Protein AF-A0A0F2QC45-F1 (afdb_monomer_lite)

Foldseek 3Di:
DPDPPPQDPVNVVVVVVVVVVVVVVVVVVVVDPVPCQLVNVLLVVLCVLCVPDDPVVSVVLSVVLQVVLCVVVVHPGSSPDDPVCSVVSNVSSVVSSVVVVVVVVD

Sequence (106 aa):
MIGRDDMNEAERDALKAQLKAEILKELFDVSVSRSPRLWDKVRKMIEAELGGYSPKQKHNIINGISAIVRSRLDIRQVANITEANFPIAKDIAVKVLCILKEDKAG

Secondary structure (DSSP, 8-state):
--------HHHHHHHHHHHHHHHHHHHHHTS------HHHHHHHHHHHHTTTS-HHHHHHHHHHHHHHHHHHHT-S-GGG--TTTHHHHHHHHHHHHHHHHHHTT-

pLDDT: mean 81.84, std 16.29, range [39.0, 96.75]

Structure (mmCIF, N/CA/C/O backbone):
data_AF-A0A0F2QC45-F1
#
_entry.id   AF-A0A0F2QC45-F1
#
loop_
_atom_site.group_PDB
_atom_site.id
_atom_site.type_symbol
_atom_site.label_atom_id
_atom_site.label_alt_id
_atom_site.label_comp_id
_atom_site.label_asym_id
_atom_site.label_entity_id
_atom_site.label_seq_id
_atom_site.pdbx_PDB_ins_code
_atom_site.Cartn_x
_atom_site.Cartn_y
_atom_site.Cartn_z
_atom_site.occupancy
_atom_site.B_iso_or_equiv
_atom_site.auth_seq_id
_atom_site.auth_comp_id
_atom_site.auth_asym_id
_atom_site.auth_atom_id
_atom_site.pdbx_PDB_model_num
ATOM 1 N N . MET A 1 1 ? 44.343 -9.238 -49.529 1.00 39.41 1 MET A N 1
ATOM 2 C CA . MET A 1 1 ? 44.399 -9.619 -48.103 1.00 39.41 1 MET A CA 1
ATOM 3 C C . MET A 1 1 ? 43.749 -8.499 -47.322 1.00 39.41 1 MET A C 1
ATOM 5 O O . MET A 1 1 ? 44.295 -7.407 -47.320 1.00 39.41 1 MET A O 1
ATOM 9 N N . ILE A 1 2 ? 42.558 -8.719 -46.768 1.00 45.25 2 ILE A N 1
ATOM 10 C CA . ILE A 1 2 ? 41.923 -7.737 -45.882 1.00 45.25 2 ILE A CA 1
ATOM 11 C C . ILE A 1 2 ? 42.542 -7.984 -44.510 1.00 45.25 2 ILE A C 1
ATOM 13 O O . ILE A 1 2 ? 42.279 -9.022 -43.901 1.00 45.25 2 ILE A O 1
ATOM 17 N N . GLY A 1 3 ? 43.458 -7.101 -44.107 1.00 46.53 3 GLY A N 1
ATOM 18 C CA . GLY A 1 3 ? 44.049 -7.119 -42.776 1.00 46.53 3 GLY A CA 1
ATOM 19 C C . GLY A 1 3 ? 42.925 -6.989 -41.763 1.00 46.53 3 GLY A C 1
ATOM 20 O O . GLY A 1 3 ? 42.186 -6.010 -41.778 1.00 46.53 3 GLY A O 1
ATOM 21 N N . ARG A 1 4 ? 42.737 -8.025 -40.946 1.00 53.97 4 ARG A N 1
ATOM 22 C CA . ARG A 1 4 ? 41.979 -7.881 -39.712 1.00 53.97 4 ARG A CA 1
ATOM 23 C C . ARG A 1 4 ? 42.847 -6.996 -38.835 1.00 53.97 4 ARG A C 1
ATOM 25 O O . ARG A 1 4 ? 43.907 -7.438 -38.407 1.00 53.97 4 ARG A O 1
ATOM 32 N N . ASP A 1 5 ? 42.438 -5.746 -38.665 1.00 59.09 5 ASP A N 1
ATOM 33 C CA . ASP A 1 5 ? 42.950 -4.891 -37.604 1.00 59.09 5 ASP A CA 1
ATOM 34 C C . ASP A 1 5 ? 42.616 -5.587 -36.281 1.00 59.09 5 ASP A C 1
ATOM 36 O O . ASP A 1 5 ? 41.507 -5.487 -35.750 1.00 59.09 5 ASP A O 1
ATOM 40 N N . ASP A 1 6 ? 43.550 -6.413 -35.812 1.00 61.41 6 ASP A N 1
ATOM 41 C CA . ASP A 1 6 ? 43.483 -7.067 -34.518 1.00 61.41 6 ASP A CA 1
ATOM 42 C C . ASP A 1 6 ? 43.592 -5.966 -33.463 1.00 61.41 6 ASP A C 1
ATOM 44 O O . ASP A 1 6 ? 44.683 -5.531 -33.103 1.00 61.41 6 ASP A O 1
ATOM 48 N N . MET A 1 7 ? 42.433 -5.485 -33.011 1.00 62.16 7 MET A N 1
ATOM 49 C CA . MET A 1 7 ? 42.297 -4.528 -31.916 1.00 62.16 7 MET A CA 1
ATOM 50 C C . MET A 1 7 ? 43.254 -4.911 -30.782 1.00 62.16 7 MET A C 1
ATOM 52 O O . MET A 1 7 ? 43.139 -6.003 -30.191 1.00 62.16 7 MET A O 1
ATOM 56 N N . ASN A 1 8 ? 44.196 -4.005 -30.508 1.00 76.38 8 ASN A N 1
ATOM 57 C CA . ASN A 1 8 ? 45.259 -4.220 -29.538 1.00 76.38 8 ASN A CA 1
ATOM 58 C C . ASN A 1 8 ? 44.630 -4.494 -28.161 1.00 76.38 8 ASN A C 1
ATOM 60 O O . ASN A 1 8 ? 43.554 -3.990 -27.831 1.00 76.38 8 ASN A O 1
ATOM 64 N N . GLU A 1 9 ? 45.283 -5.315 -27.347 1.00 71.19 9 GLU A N 1
ATOM 65 C CA . GLU A 1 9 ? 44.800 -5.706 -26.021 1.00 71.19 9 GLU A CA 1
ATOM 66 C C . GLU A 1 9 ? 44.485 -4.480 -25.147 1.00 71.19 9 GLU A C 1
ATOM 68 O O . GLU A 1 9 ? 43.439 -4.430 -24.501 1.00 71.19 9 GLU A O 1
ATOM 73 N N . ALA A 1 10 ? 45.300 -3.426 -25.258 1.00 75.31 10 ALA A N 1
ATOM 74 C CA . ALA A 1 10 ? 45.076 -2.146 -24.589 1.00 75.31 10 ALA A CA 1
ATOM 75 C C . ALA A 1 10 ? 43.793 -1.422 -25.047 1.00 75.31 10 ALA A C 1
ATOM 77 O O . ALA A 1 10 ? 43.077 -0.853 -24.224 1.00 75.31 10 ALA A O 1
ATOM 78 N N . GLU A 1 11 ? 43.469 -1.458 -26.342 1.00 73.56 11 GLU A N 1
ATOM 79 C CA . GLU A 1 11 ? 42.251 -0.838 -26.889 1.00 73.56 11 GLU A CA 1
ATOM 80 C C . GLU A 1 11 ? 41.007 -1.621 -26.471 1.00 73.56 11 GLU A C 1
ATOM 82 O O . GLU A 1 11 ? 39.986 -1.044 -26.093 1.00 73.56 11 GLU A O 1
ATOM 87 N N . ARG A 1 12 ? 41.117 -2.951 -26.453 1.00 75.62 12 ARG A N 1
ATOM 88 C CA . ARG A 1 12 ? 40.057 -3.847 -25.990 1.00 75.62 12 ARG A CA 1
ATOM 89 C C . ARG A 1 12 ? 39.750 -3.641 -24.511 1.00 75.62 12 ARG A C 1
ATOM 91 O O . ARG A 1 12 ? 38.581 -3.646 -24.123 1.00 75.62 12 ARG A O 1
ATOM 98 N N . ASP A 1 13 ? 40.773 -3.470 -23.684 1.00 78.94 13 ASP A N 1
ATOM 99 C CA . ASP A 1 13 ? 40.593 -3.274 -22.248 1.00 78.94 13 ASP A CA 1
ATOM 100 C C . ASP A 1 13 ? 40.104 -1.862 -21.911 1.00 78.94 13 ASP A C 1
ATOM 102 O O . ASP A 1 13 ? 39.244 -1.716 -21.037 1.00 78.94 13 ASP A O 1
ATOM 106 N N . ALA A 1 14 ? 40.525 -0.845 -22.668 1.00 82.62 14 ALA A N 1
ATOM 107 C CA . ALA A 1 14 ? 39.944 0.495 -22.589 1.00 82.62 14 ALA A CA 1
ATOM 108 C C . ALA A 1 14 ? 38.448 0.485 -22.950 1.00 82.62 14 ALA A C 1
ATOM 110 O O . ALA A 1 14 ? 37.629 1.050 -22.219 1.00 82.62 14 ALA A O 1
ATOM 111 N N . LEU A 1 15 ? 38.072 -0.224 -24.019 1.00 81.12 15 L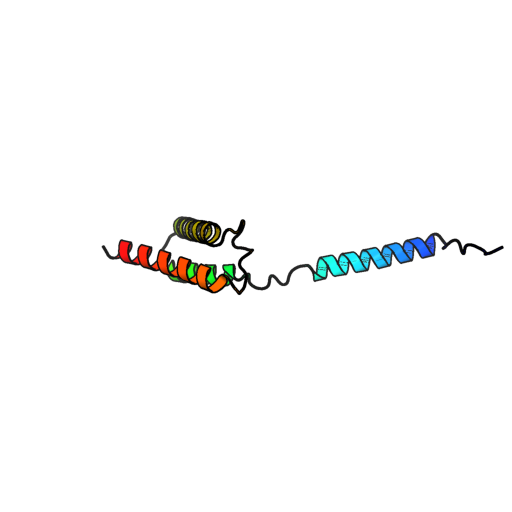EU A N 1
ATOM 112 C CA . LEU A 1 15 ? 36.680 -0.349 -24.450 1.00 81.12 15 LEU A CA 1
ATOM 113 C C . LEU A 1 15 ? 35.827 -1.101 -23.415 1.00 81.12 15 LEU A C 1
ATOM 115 O O . LEU A 1 15 ? 34.724 -0.669 -23.084 1.00 81.12 15 LEU A O 1
ATOM 119 N N . LYS A 1 16 ? 36.347 -2.190 -22.834 1.00 80.81 16 LYS A N 1
ATOM 120 C CA . LYS A 1 16 ? 35.673 -2.907 -21.737 1.00 80.81 16 LYS A CA 1
ATOM 121 C C . LYS A 1 16 ? 35.489 -2.027 -20.504 1.00 80.81 16 LYS A C 1
ATOM 123 O O . LYS A 1 16 ? 34.441 -2.103 -19.865 1.00 80.81 16 LYS A O 1
ATOM 128 N N . ALA A 1 17 ? 36.493 -1.228 -20.143 1.00 84.06 17 ALA A N 1
ATOM 129 C CA . ALA A 1 17 ? 36.408 -0.324 -19.001 1.00 84.06 17 ALA A CA 1
ATOM 130 C C . ALA A 1 17 ? 35.343 0.760 -19.226 1.00 84.06 17 ALA A C 1
ATOM 132 O O . ALA A 1 17 ? 34.554 1.023 -18.318 1.00 84.06 17 ALA A O 1
ATOM 133 N N . GLN A 1 18 ? 35.270 1.317 -20.439 1.00 84.62 18 GLN A N 1
ATOM 134 C CA . GLN A 1 18 ? 34.231 2.274 -20.830 1.00 84.62 18 GLN A CA 1
ATOM 135 C C . GLN A 1 18 ? 32.833 1.647 -20.789 1.00 84.62 18 GLN A C 1
ATOM 137 O O . GLN A 1 18 ? 31.970 2.168 -20.086 1.00 84.62 18 GLN A O 1
ATOM 142 N N . LEU A 1 19 ? 32.629 0.485 -21.420 1.00 80.94 19 LEU A N 1
ATOM 143 C CA . LEU A 1 19 ? 31.339 -0.217 -21.377 1.00 80.94 19 LEU A CA 1
ATOM 144 C C . LEU A 1 19 ? 30.927 -0.579 -19.949 1.00 80.94 19 LEU A C 1
ATOM 146 O O . LEU A 1 19 ? 29.769 -0.429 -19.574 1.00 80.94 19 LEU A O 1
ATOM 150 N N . LYS A 1 20 ? 31.868 -1.050 -19.124 1.00 82.62 20 LYS A N 1
ATOM 151 C CA . LYS A 1 20 ? 31.583 -1.380 -17.726 1.00 82.62 20 LYS A CA 1
ATOM 152 C C . LYS A 1 20 ? 31.179 -0.136 -16.937 1.00 82.62 20 LYS A C 1
ATOM 154 O O . LYS A 1 20 ? 30.257 -0.220 -16.132 1.00 82.62 20 LYS A O 1
ATOM 159 N N . ALA A 1 21 ? 31.842 0.997 -17.157 1.00 82.12 21 ALA A N 1
ATOM 160 C CA . ALA A 1 21 ? 31.489 2.258 -16.514 1.00 82.12 21 ALA A CA 1
ATOM 161 C C . ALA A 1 21 ? 30.112 2.765 -16.966 1.00 82.12 21 ALA A C 1
ATOM 163 O O . ALA A 1 21 ? 29.348 3.241 -16.132 1.00 82.12 21 ALA A O 1
ATOM 164 N N . GLU A 1 22 ? 29.772 2.617 -18.244 1.00 77.94 22 GLU A N 1
ATOM 165 C CA . GLU A 1 22 ? 28.488 3.041 -18.808 1.00 77.94 22 GLU A CA 1
ATOM 166 C C . GLU A 1 22 ? 27.330 2.150 -18.339 1.00 77.94 22 GLU A C 1
ATOM 168 O O . GLU A 1 22 ? 26.324 2.664 -17.862 1.00 77.94 22 GLU A O 1
ATOM 173 N N . ILE A 1 23 ? 27.517 0.826 -18.316 1.00 77.00 23 ILE A N 1
ATOM 174 C CA . ILE A 1 23 ? 26.548 -0.124 -17.745 1.00 77.00 23 ILE A CA 1
ATOM 175 C C . ILE A 1 23 ? 26.358 0.129 -16.249 1.00 77.00 23 ILE A C 1
ATOM 177 O O . ILE A 1 23 ? 25.235 0.109 -15.755 1.00 77.00 23 ILE A O 1
ATOM 181 N N . LEU A 1 24 ? 27.441 0.367 -15.500 1.00 77.44 24 LEU A N 1
ATOM 182 C CA . LEU A 1 24 ? 27.326 0.711 -14.084 1.00 77.44 24 LEU A CA 1
ATOM 183 C C . LEU A 1 24 ? 26.609 2.048 -13.911 1.00 77.44 24 LEU A C 1
ATOM 185 O O . LEU A 1 24 ? 25.752 2.146 -13.041 1.00 77.44 24 LEU A O 1
ATOM 189 N N . LYS A 1 25 ? 26.902 3.050 -14.743 1.00 74.62 25 LYS A N 1
ATOM 190 C CA . LYS A 1 25 ? 26.202 4.332 -14.720 1.00 74.62 25 LYS A CA 1
ATOM 191 C C . LYS A 1 25 ? 24.718 4.153 -15.009 1.00 74.62 25 LYS A C 1
ATOM 193 O O . LYS A 1 25 ? 23.932 4.700 -14.260 1.00 74.62 25 LYS A O 1
ATOM 198 N N . GLU A 1 26 ? 24.322 3.346 -15.990 1.00 61.50 26 GLU A N 1
ATOM 199 C CA . GLU A 1 26 ? 22.908 3.035 -16.226 1.00 61.50 26 GLU A CA 1
ATOM 200 C C . GLU A 1 26 ? 22.291 2.263 -15.057 1.00 61.50 26 GLU A C 1
ATOM 202 O O . GLU A 1 26 ? 21.209 2.611 -14.611 1.00 61.50 26 GLU A O 1
ATOM 207 N N . LEU A 1 27 ? 22.975 1.274 -14.478 1.00 59.44 27 LEU A N 1
ATOM 208 C CA . LEU A 1 27 ? 22.477 0.540 -13.306 1.00 59.44 27 LEU A CA 1
ATOM 209 C C . LEU A 1 27 ? 22.345 1.431 -12.056 1.00 59.44 27 LEU A C 1
ATOM 211 O O . LEU A 1 27 ? 21.443 1.214 -11.244 1.00 59.44 27 LEU A O 1
ATOM 215 N N . PHE A 1 28 ? 23.218 2.431 -11.903 1.00 58.75 28 PHE A N 1
ATOM 216 C CA . PHE A 1 28 ? 23.188 3.407 -10.812 1.00 58.75 28 PHE A CA 1
ATOM 217 C C . PHE A 1 28 ? 22.290 4.621 -11.105 1.00 58.75 28 PHE A C 1
ATOM 219 O O . PHE A 1 28 ? 21.697 5.144 -10.173 1.00 58.75 28 PHE A O 1
ATOM 226 N N . ASP A 1 29 ? 22.069 5.033 -12.348 1.00 53.78 29 ASP A N 1
ATOM 227 C CA . ASP A 1 29 ? 21.015 6.000 -12.703 1.00 53.78 29 ASP A CA 1
ATOM 228 C C . ASP A 1 29 ? 19.632 5.335 -12.608 1.00 53.78 29 ASP A C 1
ATOM 230 O O . ASP A 1 29 ? 18.648 5.956 -12.202 1.00 53.78 29 ASP A O 1
ATOM 234 N N . VAL A 1 30 ? 19.571 4.020 -12.843 1.00 49.03 30 VAL A N 1
ATOM 235 C CA . VAL A 1 30 ? 18.441 3.149 -12.491 1.00 49.03 30 VAL A CA 1
ATOM 236 C C . VAL A 1 30 ? 18.387 2.893 -10.977 1.00 49.03 30 VAL A C 1
ATOM 238 O O . VAL A 1 30 ? 17.404 2.320 -10.502 1.00 49.03 30 VAL A O 1
ATOM 241 N N . SER A 1 31 ? 19.331 3.417 -10.171 1.00 45.00 31 SER A N 1
ATOM 242 C CA . SER A 1 31 ? 19.174 3.564 -8.714 1.00 45.00 31 SER A CA 1
ATOM 243 C C . SER A 1 31 ? 18.186 4.688 -8.360 1.00 45.00 31 SER A C 1
ATOM 245 O O . SER A 1 31 ? 18.447 5.630 -7.627 1.00 45.00 31 SER A O 1
ATOM 247 N N . VAL A 1 32 ? 16.971 4.520 -8.875 1.00 45.75 32 VAL A N 1
ATOM 248 C CA . VAL A 1 32 ? 15.735 4.674 -8.130 1.00 45.75 32 VAL A CA 1
ATOM 249 C C . VAL A 1 32 ? 15.675 5.975 -7.318 1.00 45.75 32 VAL A C 1
ATOM 251 O O . VAL A 1 32 ? 15.646 5.967 -6.085 1.00 45.75 32 VAL A O 1
ATOM 254 N N . SER A 1 33 ? 15.422 7.090 -8.010 1.00 39.00 33 SER A N 1
ATOM 255 C CA . SER A 1 33 ? 14.291 7.907 -7.563 1.00 39.00 33 SER A CA 1
ATOM 256 C C . SER A 1 33 ? 13.146 6.919 -7.352 1.00 39.00 33 SER A C 1
ATOM 258 O O . SER A 1 33 ? 12.568 6.412 -8.314 1.00 39.00 33 SER A O 1
ATOM 260 N N . ARG A 1 34 ? 12.904 6.497 -6.102 1.00 47.56 34 ARG A N 1
ATOM 261 C CA . ARG A 1 34 ? 11.714 5.713 -5.768 1.00 47.56 34 ARG A CA 1
ATOM 262 C C . ARG A 1 34 ? 10.602 6.716 -5.970 1.00 47.56 34 ARG A C 1
ATOM 264 O O . ARG A 1 34 ? 10.213 7.374 -5.008 1.00 47.56 34 ARG A O 1
ATOM 271 N N . SER A 1 35 ? 10.151 6.886 -7.219 1.00 44.97 35 SER A N 1
ATOM 272 C CA . SER A 1 35 ? 8.903 7.564 -7.522 1.00 44.97 35 SER A CA 1
ATOM 273 C C . SER A 1 35 ? 7.933 7.045 -6.474 1.00 44.97 35 SER A C 1
ATOM 275 O O . SER A 1 35 ? 7.831 5.815 -6.360 1.00 44.97 35 SER A O 1
ATOM 277 N N . PRO A 1 36 ? 7.355 7.922 -5.628 1.00 56.75 36 PRO A N 1
ATOM 278 C CA . PRO A 1 36 ? 6.554 7.485 -4.499 1.00 56.75 36 PRO A CA 1
ATOM 279 C C . PRO A 1 36 ? 5.561 6.479 -5.046 1.00 56.75 36 PRO A C 1
ATOM 281 O O . PRO A 1 36 ? 4.760 6.836 -5.920 1.00 56.75 36 PRO A O 1
ATOM 284 N N . ARG A 1 37 ? 5.686 5.209 -4.640 1.00 79.00 37 ARG A N 1
ATOM 285 C CA . ARG A 1 37 ? 4.857 4.169 -5.241 1.00 79.00 37 ARG A CA 1
ATOM 286 C C . ARG A 1 37 ? 3.424 4.588 -4.962 1.00 79.00 37 ARG A C 1
ATOM 288 O O . ARG A 1 37 ? 3.139 5.152 -3.906 1.00 79.00 37 ARG A O 1
ATOM 295 N N . LEU A 1 38 ? 2.505 4.353 -5.888 1.00 88.00 38 LEU A N 1
ATOM 296 C CA . LEU A 1 38 ? 1.105 4.736 -5.684 1.00 88.00 38 LEU A CA 1
ATOM 297 C C . LEU A 1 38 ? 0.555 4.171 -4.365 1.00 88.00 38 LEU A C 1
ATOM 299 O O . LEU A 1 38 ? -0.176 4.847 -3.643 1.00 88.00 38 LEU A O 1
ATOM 303 N N . TRP A 1 39 ? 1.040 2.993 -3.971 1.00 91.62 39 TRP A N 1
ATOM 304 C CA . TRP A 1 39 ? 0.804 2.425 -2.651 1.00 91.62 39 TRP A CA 1
ATOM 305 C C . TRP A 1 39 ? 1.295 3.282 -1.475 1.00 91.62 39 TRP A C 1
ATOM 307 O O . TRP A 1 39 ? 0.599 3.366 -0.470 1.00 91.62 39 TRP A O 1
ATOM 317 N N . ASP A 1 40 ? 2.442 3.953 -1.572 1.00 91.12 40 ASP A N 1
ATOM 318 C CA . ASP A 1 40 ? 2.964 4.811 -0.502 1.00 91.12 40 ASP A CA 1
ATOM 319 C C . ASP A 1 40 ? 2.017 5.986 -0.216 1.00 91.12 40 ASP A C 1
ATOM 321 O O . ASP A 1 40 ? 1.868 6.393 0.938 1.00 91.12 40 ASP A O 1
ATOM 325 N N . LYS A 1 41 ? 1.316 6.497 -1.241 1.00 91.75 41 LYS A N 1
ATOM 326 C CA . LYS A 1 41 ? 0.265 7.517 -1.067 1.00 91.75 41 LYS A CA 1
ATOM 327 C C . LYS A 1 41 ? -0.915 6.957 -0.262 1.00 91.75 41 LYS A C 1
ATOM 329 O O . LYS A 1 41 ? -1.366 7.601 0.684 1.00 91.75 41 LYS A O 1
ATOM 334 N N . VAL A 1 42 ? -1.380 5.749 -0.599 1.00 92.25 42 VAL A N 1
ATOM 335 C CA . VAL A 1 42 ? -2.453 5.057 0.143 1.00 92.25 42 VAL A CA 1
ATOM 336 C C . VAL A 1 42 ? -2.013 4.753 1.576 1.00 92.25 42 VAL A C 1
ATOM 338 O O . VAL A 1 42 ? -2.754 5.002 2.522 1.00 92.25 42 VAL A O 1
ATOM 341 N N . ARG A 1 43 ? -0.783 4.271 1.755 1.00 93.31 43 ARG A N 1
ATOM 342 C CA . ARG A 1 43 ? -0.225 3.916 3.057 1.00 93.31 43 ARG A CA 1
ATOM 343 C C . ARG A 1 43 ? -0.145 5.116 3.995 1.00 93.31 43 ARG A C 1
ATOM 345 O O . ARG A 1 43 ? -0.583 4.995 5.133 1.00 93.31 43 ARG A O 1
ATOM 352 N N . LYS A 1 44 ? 0.350 6.266 3.526 1.00 92.75 44 LYS A N 1
ATOM 353 C CA . LYS A 1 44 ? 0.402 7.498 4.335 1.00 92.75 44 LYS A CA 1
ATOM 354 C C . LYS A 1 44 ? -0.986 7.943 4.798 1.00 92.75 44 LYS A C 1
ATOM 356 O O . LYS A 1 44 ? -1.142 8.343 5.946 1.00 92.75 44 LYS A O 1
ATOM 361 N N . MET A 1 45 ? -1.989 7.837 3.925 1.00 93.06 45 MET A N 1
ATOM 362 C CA . MET A 1 45 ? -3.384 8.116 4.277 1.00 93.06 45 MET A CA 1
ATOM 363 C C . MET A 1 45 ? -3.878 7.163 5.376 1.00 93.06 45 MET A C 1
ATOM 365 O O . MET A 1 45 ? -4.422 7.623 6.372 1.00 93.06 45 MET A O 1
ATOM 369 N N . ILE A 1 46 ? -3.636 5.855 5.240 1.00 93.69 46 ILE A N 1
ATOM 370 C CA . ILE A 1 46 ? -3.998 4.871 6.273 1.00 93.69 46 ILE A CA 1
ATOM 371 C C . ILE A 1 46 ? -3.292 5.186 7.599 1.00 93.69 46 ILE A C 1
ATOM 373 O O . ILE A 1 46 ? -3.924 5.193 8.649 1.00 93.69 46 ILE A O 1
ATOM 377 N N . GLU A 1 47 ? -1.988 5.461 7.573 1.00 93.62 47 GLU A N 1
ATOM 378 C CA . GLU A 1 47 ? -1.202 5.739 8.781 1.00 93.62 47 GLU A CA 1
ATOM 379 C C . GLU A 1 47 ? -1.697 6.980 9.537 1.00 93.62 47 GLU A C 1
ATOM 381 O O . GLU A 1 47 ? -1.734 6.950 10.770 1.00 93.62 47 GLU A O 1
ATOM 386 N N . ALA A 1 48 ? -2.128 8.025 8.820 1.00 92.06 48 ALA A N 1
ATOM 387 C CA . ALA A 1 48 ? -2.725 9.221 9.415 1.00 92.06 48 ALA A CA 1
ATOM 388 C C . ALA A 1 48 ? -4.038 8.904 10.153 1.00 92.06 48 ALA A C 1
ATOM 390 O O . ALA A 1 48 ? -4.243 9.347 11.283 1.00 92.06 48 ALA A O 1
ATOM 391 N N . GLU A 1 49 ? -4.888 8.068 9.557 1.00 92.12 49 GLU A N 1
ATOM 392 C CA . GLU A 1 49 ? -6.177 7.662 10.134 1.00 92.12 49 GLU A CA 1
ATOM 393 C C . GLU A 1 49 ? -6.033 6.731 11.345 1.00 92.12 49 GLU A C 1
ATOM 395 O O . GLU A 1 49 ? -6.916 6.646 12.200 1.00 92.12 49 GLU A O 1
ATOM 400 N N . LEU A 1 50 ? -4.895 6.048 11.462 1.00 91.50 50 LEU A N 1
ATOM 401 C CA . LEU A 1 50 ? -4.618 5.131 12.562 1.00 91.50 50 LEU A CA 1
ATOM 402 C C . LEU A 1 50 ? -3.884 5.791 13.739 1.00 91.50 50 LEU A C 1
ATOM 404 O O . LEU A 1 50 ? -3.363 5.066 14.584 1.00 91.50 50 LEU A O 1
ATOM 408 N N . GLY A 1 51 ? -3.828 7.125 13.838 1.00 86.75 51 GLY A N 1
ATOM 409 C CA . GLY A 1 51 ? -3.045 7.875 14.838 1.00 86.75 51 GLY A CA 1
ATOM 410 C C . GLY A 1 51 ? -3.021 7.276 16.256 1.00 86.75 51 GLY A C 1
ATOM 411 O O . GLY A 1 51 ? -1.938 7.094 16.811 1.00 86.75 51 GLY A O 1
ATOM 412 N N . GLY A 1 52 ? -4.178 6.854 16.783 1.00 86.38 52 GLY A N 1
ATOM 413 C CA . GLY A 1 52 ? -4.340 6.285 18.133 1.00 86.38 52 GLY A CA 1
ATOM 414 C C . GLY A 1 52 ? -4.125 4.770 18.291 1.00 86.38 52 GLY A C 1
ATOM 415 O O . GLY A 1 52 ? -4.387 4.238 19.365 1.00 86.38 52 GLY A O 1
ATOM 416 N N . TYR A 1 53 ? -3.693 4.056 17.252 1.00 90.44 53 TYR A N 1
ATOM 417 C CA . TYR A 1 53 ? -3.393 2.620 17.321 1.00 90.44 53 TYR A CA 1
ATOM 418 C C . TYR A 1 53 ? -1.919 2.363 17.658 1.00 90.44 53 TYR A C 1
ATOM 420 O O . TYR A 1 53 ? -1.026 3.125 17.267 1.00 90.44 53 TYR A O 1
ATOM 428 N N . SER A 1 54 ? -1.641 1.239 18.326 1.00 93.19 54 SER A N 1
ATOM 429 C CA . SER A 1 54 ? -0.263 0.793 18.569 1.00 93.19 54 SER A CA 1
ATOM 430 C C . SER A 1 54 ? 0.460 0.447 17.255 1.00 93.19 54 SER A C 1
ATOM 432 O O . SER A 1 54 ? -0.192 0.073 16.274 1.00 93.19 54 SER A O 1
ATOM 434 N N . PRO A 1 55 ? 1.806 0.489 17.208 1.00 92.75 55 PRO A N 1
ATOM 435 C CA . PRO A 1 55 ? 2.565 0.111 16.012 1.00 92.75 55 PRO A CA 1
ATOM 436 C C . PRO A 1 55 ? 2.228 -1.291 15.483 1.00 92.75 55 PRO A C 1
ATOM 438 O O . PRO A 1 55 ? 2.109 -1.486 14.275 1.00 92.75 55 PRO A O 1
ATOM 441 N N . LYS A 1 56 ? 1.997 -2.258 16.383 1.00 93.00 56 LYS A N 1
ATOM 442 C CA . LYS A 1 56 ? 1.601 -3.628 16.022 1.00 93.00 56 LYS A CA 1
ATOM 443 C C . LYS A 1 56 ? 0.220 -3.667 15.362 1.00 93.00 56 LYS A C 1
ATOM 445 O O . LYS A 1 56 ? 0.053 -4.312 14.332 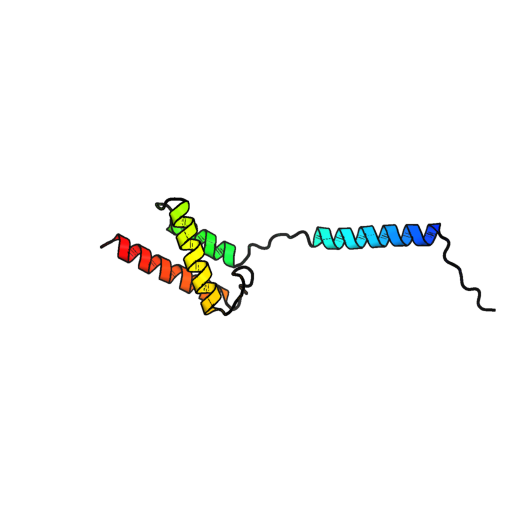1.00 93.00 56 LYS A O 1
ATOM 450 N N . GLN A 1 57 ? -0.759 -2.953 15.920 1.00 92.00 57 GLN A N 1
ATOM 451 C CA . GLN A 1 57 ? -2.102 -2.860 15.334 1.00 92.00 57 GLN A CA 1
ATOM 452 C C . GLN A 1 57 ? -2.067 -2.158 13.975 1.00 92.00 57 GLN A C 1
ATOM 454 O O . GLN A 1 57 ? -2.637 -2.674 13.018 1.00 92.00 57 GLN A O 1
ATOM 459 N N . LYS A 1 58 ? -1.333 -1.042 13.864 1.00 93.56 58 LYS A N 1
ATOM 460 C CA . LYS A 1 58 ? -1.113 -0.334 12.594 1.00 93.56 58 LYS A CA 1
ATOM 461 C C . LYS A 1 58 ? -0.565 -1.273 11.525 1.00 93.56 58 LYS A C 1
ATOM 463 O O . LYS A 1 58 ? -1.123 -1.352 10.435 1.00 93.56 58 LYS A O 1
ATOM 468 N N . HIS A 1 59 ? 0.484 -2.024 11.856 1.00 93.69 59 HIS A N 1
ATOM 469 C CA . HIS A 1 59 ? 1.087 -2.990 10.943 1.00 93.69 59 HIS A CA 1
ATOM 470 C C . HIS A 1 59 ? 0.087 -4.061 10.483 1.00 93.69 59 HIS A C 1
ATOM 472 O O . HIS A 1 59 ? -0.033 -4.314 9.285 1.00 93.69 59 HIS A O 1
ATOM 478 N N . ASN A 1 60 ? -0.675 -4.643 11.414 1.00 94.19 60 ASN A N 1
ATOM 479 C CA . ASN A 1 60 ? -1.676 -5.662 11.097 1.00 94.19 60 ASN A CA 1
ATOM 480 C C . ASN A 1 60 ? -2.785 -5.121 10.185 1.00 94.19 60 ASN A C 1
ATOM 482 O O . ASN A 1 60 ? -3.129 -5.767 9.197 1.00 94.19 60 ASN A O 1
ATOM 486 N N . ILE A 1 61 ? -3.303 -3.924 10.477 1.00 94.56 61 ILE A N 1
ATOM 487 C CA . ILE A 1 61 ? -4.351 -3.278 9.675 1.00 94.56 61 ILE A CA 1
ATOM 488 C C . ILE A 1 61 ? -3.831 -2.976 8.266 1.00 94.56 61 ILE A C 1
ATOM 490 O O . ILE A 1 61 ? -4.467 -3.349 7.282 1.00 94.56 61 ILE A O 1
ATOM 494 N N . ILE A 1 62 ? -2.647 -2.365 8.149 1.00 95.00 62 ILE A N 1
ATOM 495 C CA . ILE A 1 62 ? -2.035 -2.048 6.850 1.00 95.00 62 ILE A CA 1
ATOM 496 C C . ILE A 1 62 ? -1.801 -3.323 6.031 1.00 95.00 62 ILE A C 1
ATOM 498 O O . ILE A 1 62 ? -2.089 -3.341 4.832 1.00 95.00 62 ILE A O 1
ATOM 502 N N . ASN A 1 63 ? -1.321 -4.404 6.652 1.00 95.19 63 ASN A N 1
ATOM 503 C CA . ASN A 1 63 ? -1.139 -5.687 5.972 1.00 95.19 63 ASN A CA 1
ATOM 504 C C . ASN A 1 63 ? -2.471 -6.304 5.529 1.00 95.19 63 ASN A C 1
ATOM 506 O O . ASN A 1 63 ? -2.547 -6.839 4.421 1.00 95.19 63 ASN A O 1
ATOM 510 N N . GLY A 1 64 ? -3.514 -6.200 6.357 1.00 95.62 64 GLY A N 1
ATOM 511 C CA . GLY A 1 64 ? -4.870 -6.634 6.020 1.00 95.62 64 GLY A CA 1
ATOM 512 C C . GLY A 1 64 ? -5.412 -5.896 4.797 1.00 95.62 64 GLY A C 1
ATOM 513 O O . GLY A 1 64 ? -5.778 -6.528 3.806 1.00 95.62 64 GLY A O 1
ATOM 514 N N . ILE A 1 65 ? -5.348 -4.561 4.801 1.00 96.00 65 ILE A N 1
ATOM 515 C CA . ILE A 1 65 ? -5.742 -3.737 3.648 1.00 96.00 65 ILE A CA 1
ATOM 516 C C . ILE A 1 65 ? -4.901 -4.108 2.417 1.00 96.00 65 ILE A C 1
ATOM 518 O O . ILE A 1 65 ? -5.444 -4.309 1.332 1.00 96.00 65 ILE A O 1
ATOM 522 N N . SER A 1 66 ? -3.585 -4.287 2.579 1.00 94.75 66 SER A N 1
ATOM 523 C CA . SER A 1 66 ? -2.690 -4.709 1.489 1.00 94.75 66 SER A CA 1
ATOM 524 C C . SER A 1 66 ? -3.086 -6.061 0.892 1.00 94.75 66 SER A C 1
ATOM 526 O O . SER A 1 66 ? -2.914 -6.283 -0.306 1.00 94.75 66 SER A O 1
ATOM 528 N N . ALA A 1 67 ? -3.554 -7.006 1.708 1.00 96.38 67 ALA A N 1
ATOM 529 C CA . ALA A 1 67 ? -4.009 -8.314 1.245 1.00 96.38 67 ALA A CA 1
ATOM 530 C C . ALA A 1 67 ? -5.307 -8.205 0.435 1.00 96.38 67 ALA A C 1
ATOM 532 O O . ALA A 1 67 ? -5.380 -8.760 -0.661 1.00 96.38 67 ALA A O 1
ATOM 533 N N . ILE A 1 68 ? -6.274 -7.425 0.921 1.00 96.44 68 ILE A N 1
ATOM 534 C CA . ILE A 1 68 ? -7.548 -7.193 0.227 1.00 96.44 68 ILE A CA 1
ATOM 535 C C . ILE A 1 68 ? -7.304 -6.507 -1.121 1.00 96.44 68 ILE A C 1
ATOM 537 O O . ILE A 1 68 ? -7.820 -6.951 -2.142 1.00 96.44 68 ILE A O 1
ATOM 541 N N . VAL A 1 69 ? -6.466 -5.467 -1.149 1.00 96.19 69 VAL A N 1
ATOM 542 C CA . VAL A 1 69 ? -6.116 -4.749 -2.384 1.00 96.19 69 VAL A CA 1
ATOM 543 C C . VAL A 1 69 ? -5.449 -5.682 -3.398 1.00 96.19 69 VAL A C 1
ATOM 545 O O . VAL A 1 69 ? -5.849 -5.697 -4.560 1.00 96.19 69 VAL A O 1
ATOM 548 N N . ARG A 1 70 ? -4.477 -6.500 -2.969 1.00 95.44 70 ARG A N 1
ATOM 549 C CA . ARG A 1 70 ? -3.818 -7.484 -3.847 1.00 95.44 70 ARG A CA 1
ATOM 550 C C . ARG A 1 70 ? -4.804 -8.483 -4.436 1.00 95.44 70 ARG A C 1
ATOM 552 O O . ARG A 1 70 ? -4.780 -8.707 -5.640 1.00 95.44 70 ARG A O 1
ATOM 559 N N . SER A 1 71 ? -5.673 -9.038 -3.592 1.00 96.50 71 SER A N 1
ATOM 560 C CA . SER A 1 71 ? -6.696 -9.993 -4.014 1.00 96.50 71 SER A CA 1
ATOM 561 C C . SER A 1 71 ? -7.692 -9.362 -4.988 1.00 96.50 71 SER A C 1
ATOM 563 O O . SER A 1 71 ? -8.008 -9.960 -6.010 1.00 96.50 71 SER A O 1
ATOM 565 N N . ARG A 1 72 ? -8.150 -8.133 -4.722 1.00 95.75 72 ARG A N 1
ATOM 566 C CA . ARG A 1 72 ? -9.158 -7.468 -5.555 1.00 95.75 72 ARG A CA 1
ATOM 567 C C . ARG A 1 72 ? -8.638 -7.056 -6.932 1.00 95.75 72 ARG A C 1
ATOM 569 O O . ARG A 1 72 ? -9.425 -7.039 -7.881 1.00 95.75 72 ARG A O 1
ATOM 576 N N . LEU A 1 73 ? -7.365 -6.674 -7.010 1.00 93.50 73 LEU A N 1
ATOM 577 C CA . LEU A 1 73 ? -6.709 -6.203 -8.233 1.00 93.50 73 LEU A CA 1
ATOM 578 C C . LEU A 1 73 ? -5.973 -7.309 -8.998 1.00 93.50 73 LEU A C 1
ATOM 580 O O . LEU A 1 73 ? -5.400 -7.016 -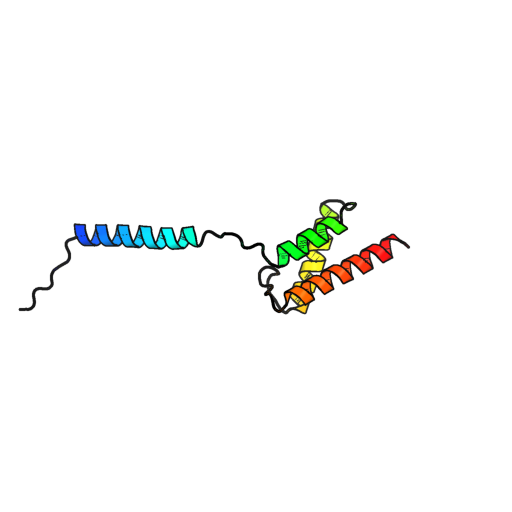10.041 1.00 93.50 73 LEU A O 1
ATOM 584 N N . ASP A 1 74 ? -5.965 -8.534 -8.470 1.00 94.31 74 ASP A N 1
ATOM 585 C CA . ASP A 1 74 ? -5.207 -9.672 -8.998 1.00 94.31 74 ASP A CA 1
ATOM 586 C C . ASP A 1 74 ? -3.713 -9.357 -9.221 1.00 94.31 74 ASP A C 1
ATOM 588 O O . ASP A 1 74 ? -3.113 -9.628 -10.261 1.00 94.31 74 ASP A O 1
ATOM 592 N N . ILE A 1 75 ? -3.087 -8.729 -8.219 1.00 91.19 75 ILE A N 1
ATOM 593 C CA . ILE A 1 75 ? -1.663 -8.373 -8.255 1.00 91.19 75 ILE A CA 1
ATOM 594 C C . ILE A 1 75 ? -0.885 -9.099 -7.160 1.00 91.19 75 ILE A C 1
ATOM 596 O O . ILE A 1 75 ? -1.304 -9.186 -6.006 1.00 91.19 75 ILE A O 1
ATOM 600 N N . ARG A 1 76 ? 0.329 -9.552 -7.491 1.00 88.75 76 ARG A N 1
ATOM 601 C CA . ARG A 1 76 ? 1.212 -10.234 -6.525 1.00 88.75 76 ARG A CA 1
ATOM 602 C C . ARG A 1 76 ? 1.661 -9.319 -5.385 1.00 88.75 76 ARG A C 1
ATOM 604 O O . ARG A 1 76 ? 1.803 -9.759 -4.246 1.00 88.75 76 ARG A O 1
ATOM 611 N N . GLN A 1 77 ? 1.913 -8.048 -5.688 1.00 87.06 77 GLN A N 1
ATOM 612 C CA . GLN A 1 77 ? 2.441 -7.071 -4.739 1.00 87.06 77 GLN A CA 1
ATOM 613 C C . GLN A 1 77 ? 1.750 -5.724 -4.932 1.00 87.06 77 GLN A C 1
ATOM 615 O O . GLN A 1 77 ? 1.557 -5.289 -6.061 1.00 87.06 77 GLN A O 1
ATOM 620 N N . VAL A 1 78 ? 1.461 -5.020 -3.832 1.00 89.94 78 VAL A N 1
ATOM 621 C CA . VAL A 1 78 ? 0.910 -3.647 -3.859 1.00 89.94 78 VAL A CA 1
ATOM 622 C C . VAL A 1 78 ? 1.842 -2.639 -4.543 1.00 89.94 78 VAL A C 1
ATOM 624 O O . VAL A 1 78 ? 1.409 -1.583 -4.983 1.00 89.94 78 VAL A O 1
ATOM 627 N N . ALA A 1 79 ? 3.125 -2.981 -4.690 1.00 88.31 79 ALA A N 1
ATOM 628 C CA . ALA A 1 79 ? 4.075 -2.220 -5.491 1.00 88.31 79 ALA A CA 1
ATOM 629 C C . ALA A 1 79 ? 3.698 -2.144 -6.981 1.00 88.31 79 ALA A C 1
ATOM 631 O O . ALA A 1 79 ? 4.144 -1.223 -7.655 1.00 88.31 79 ALA A O 1
ATOM 632 N N . ASN A 1 80 ? 2.875 -3.077 -7.470 1.00 88.94 80 ASN A N 1
ATOM 633 C CA . ASN A 1 80 ? 2.454 -3.169 -8.870 1.00 88.94 80 ASN A CA 1
ATOM 634 C C . ASN A 1 80 ? 1.134 -2.424 -9.138 1.00 88.94 80 ASN A C 1
ATOM 636 O O . ASN A 1 80 ? 0.497 -2.638 -10.167 1.00 88.94 80 ASN A O 1
ATOM 640 N N . ILE A 1 81 ? 0.687 -1.583 -8.202 1.00 90.00 81 ILE A N 1
ATO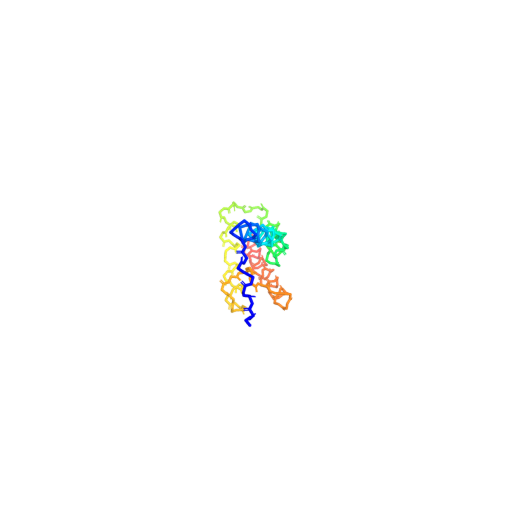M 641 C CA . ILE A 1 81 ? -0.433 -0.667 -8.427 1.00 90.00 81 ILE A CA 1
ATOM 642 C C . ILE A 1 81 ? -0.024 0.336 -9.509 1.00 90.00 81 ILE A C 1
ATOM 644 O O . ILE A 1 81 ? 1.043 0.945 -9.439 1.00 90.00 81 ILE A O 1
ATOM 648 N N . THR A 1 82 ? -0.892 0.495 -10.498 1.00 89.56 82 THR A N 1
ATOM 649 C CA . THR A 1 82 ? -0.775 1.419 -11.622 1.00 89.56 82 THR A CA 1
ATOM 650 C C . THR A 1 82 ? -1.748 2.581 -11.438 1.00 89.56 82 THR A C 1
ATOM 652 O O . THR A 1 82 ? -2.660 2.526 -10.613 1.00 89.56 82 THR A O 1
ATOM 655 N N . GLU A 1 83 ? -1.601 3.644 -12.228 1.00 88.56 83 GLU A N 1
ATOM 656 C CA . GLU A 1 83 ? -2.534 4.783 -12.177 1.00 88.56 83 GLU A CA 1
ATOM 657 C C . GLU A 1 83 ? -3.988 4.351 -12.446 1.00 88.56 83 GLU A C 1
ATOM 659 O O . GLU A 1 83 ? -4.917 4.872 -11.834 1.00 88.56 83 GLU A O 1
ATOM 664 N N . ALA A 1 84 ? -4.194 3.332 -13.289 1.00 89.25 84 ALA A N 1
ATOM 665 C CA . ALA A 1 84 ? -5.523 2.821 -13.623 1.00 89.25 84 ALA A CA 1
ATOM 666 C C . ALA A 1 84 ? -6.237 2.153 -12.434 1.00 89.25 84 ALA A C 1
ATOM 668 O O . ALA A 1 84 ? -7.456 2.258 -12.308 1.00 89.25 84 ALA A O 1
ATOM 669 N N . ASN A 1 85 ? -5.501 1.462 -11.557 1.00 92.31 85 ASN A N 1
ATOM 670 C CA . ASN A 1 85 ? -6.088 0.730 -10.429 1.00 92.31 85 ASN A CA 1
ATOM 671 C C . ASN A 1 85 ? -5.908 1.439 -9.073 1.00 92.31 85 ASN A C 1
ATOM 673 O O . ASN A 1 85 ? -6.511 1.031 -8.075 1.00 92.31 85 ASN A O 1
ATOM 677 N N . PHE A 1 86 ? -5.149 2.535 -9.033 1.00 92.94 86 PHE A N 1
ATOM 678 C CA . PHE A 1 86 ? -4.952 3.351 -7.839 1.00 92.94 86 PHE A CA 1
ATOM 679 C C . PHE A 1 86 ? -6.257 3.860 -7.194 1.00 92.94 86 PHE A C 1
ATOM 681 O O . PHE A 1 86 ? -6.377 3.733 -5.970 1.00 92.94 86 PHE A O 1
ATOM 688 N N . PRO A 1 87 ? -7.268 4.357 -7.942 1.00 95.12 87 PRO A N 1
ATOM 689 C CA . PRO A 1 87 ? -8.538 4.774 -7.343 1.00 95.12 87 PRO A CA 1
ATOM 690 C C . PRO A 1 87 ? -9.245 3.639 -6.593 1.00 95.12 87 PRO A C 1
ATOM 692 O O . PRO A 1 87 ? -9.774 3.855 -5.505 1.00 95.12 87 PRO A O 1
ATOM 695 N N . ILE A 1 88 ? -9.186 2.417 -7.130 1.00 94.81 88 ILE A N 1
ATOM 696 C CA . ILE A 1 88 ? -9.787 1.224 -6.520 1.00 94.81 88 ILE A CA 1
ATOM 697 C C . ILE A 1 88 ? -9.045 0.859 -5.229 1.00 94.81 88 ILE A C 1
ATOM 699 O O . ILE A 1 88 ? -9.672 0.605 -4.203 1.00 94.81 88 ILE A O 1
ATOM 703 N N . ALA A 1 89 ? -7.708 0.874 -5.249 1.00 95.06 89 ALA A N 1
ATOM 704 C CA . ALA A 1 89 ? -6.905 0.621 -4.053 1.00 95.06 89 ALA A CA 1
ATOM 705 C C . ALA A 1 89 ? -7.210 1.629 -2.930 1.00 95.06 89 ALA A C 1
ATOM 707 O O . ALA A 1 89 ? -7.322 1.245 -1.763 1.00 95.06 89 ALA A O 1
ATOM 708 N N . LYS A 1 90 ? -7.375 2.910 -3.285 1.00 96.00 90 LYS A N 1
ATOM 709 C CA . LYS A 1 90 ? -7.747 3.970 -2.342 1.00 96.00 90 LYS A CA 1
ATOM 710 C C . LYS A 1 90 ? -9.149 3.749 -1.765 1.00 96.00 90 LYS A C 1
ATOM 712 O O . LYS A 1 90 ? -9.306 3.840 -0.551 1.00 96.00 90 LYS A O 1
ATOM 717 N N . ASP A 1 91 ? -10.135 3.437 -2.604 1.00 96.75 91 ASP A N 1
ATOM 718 C CA . ASP A 1 91 ? -11.518 3.175 -2.179 1.00 96.75 91 ASP A CA 1
ATOM 719 C C . ASP A 1 91 ? -11.605 2.005 -1.185 1.00 96.75 91 ASP A C 1
ATOM 721 O O . ASP A 1 91 ? -12.217 2.131 -0.125 1.00 96.75 91 ASP A O 1
ATOM 725 N N . ILE A 1 92 ? -10.907 0.899 -1.463 1.00 95.69 92 ILE A N 1
ATOM 726 C CA . ILE A 1 92 ? -10.826 -0.248 -0.545 1.00 95.69 92 ILE A CA 1
ATOM 727 C C . ILE A 1 92 ? -10.249 0.175 0.807 1.00 95.69 92 ILE A C 1
ATOM 729 O O . ILE A 1 92 ? -10.815 -0.156 1.848 1.00 95.69 92 ILE A O 1
ATOM 733 N N . ALA A 1 93 ? -9.131 0.907 0.804 1.00 95.12 93 ALA A N 1
ATOM 734 C CA . ALA A 1 93 ? -8.499 1.363 2.037 1.00 95.12 93 ALA A CA 1
ATOM 735 C C . ALA A 1 93 ? -9.442 2.243 2.870 1.00 95.12 93 ALA A C 1
ATOM 737 O O . ALA A 1 93 ? -9.556 2.035 4.077 1.00 95.12 93 ALA A O 1
ATOM 738 N N . VAL A 1 94 ? -10.152 3.177 2.230 1.00 95.56 94 VAL A N 1
ATOM 739 C CA . VAL A 1 94 ? -11.139 4.040 2.898 1.00 95.56 94 VAL A CA 1
ATOM 740 C C . VAL A 1 94 ? -12.281 3.213 3.485 1.00 95.56 94 VAL A C 1
ATOM 742 O O . VAL A 1 94 ? -12.598 3.387 4.657 1.00 95.56 94 VAL A O 1
ATOM 745 N N . LYS A 1 95 ? -12.849 2.267 2.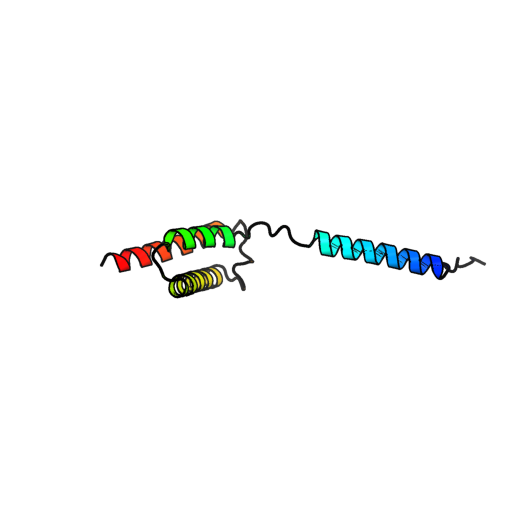730 1.00 94.69 95 LYS A N 1
ATOM 746 C CA . LYS A 1 95 ? -13.945 1.409 3.212 1.00 94.69 95 LYS A CA 1
ATOM 747 C C . LYS A 1 95 ? -13.550 0.583 4.430 1.00 94.69 95 LYS A C 1
ATOM 749 O O . LYS A 1 95 ? -14.300 0.533 5.399 1.00 94.69 95 LYS A O 1
ATOM 754 N N . VAL A 1 96 ?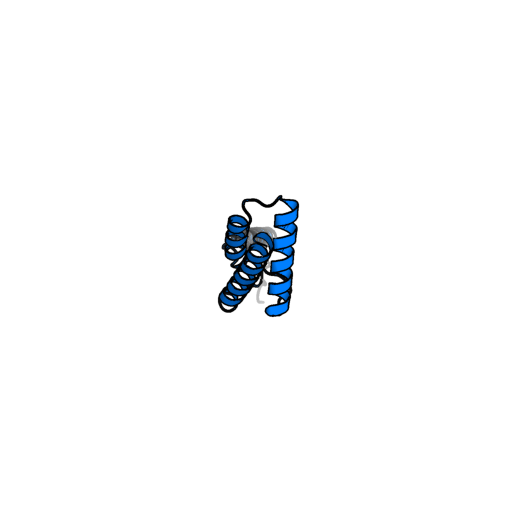 -12.360 -0.020 4.415 1.00 93.38 96 VAL A N 1
ATOM 755 C CA . VAL A 1 96 ? -11.858 -0.776 5.574 1.00 93.38 96 VAL A CA 1
ATOM 756 C C . VAL A 1 96 ? -11.677 0.143 6.785 1.00 93.38 96 VAL A C 1
ATOM 758 O O . VAL A 1 96 ? -12.041 -0.232 7.896 1.00 93.38 96 VAL A O 1
ATOM 761 N N . LEU A 1 97 ? -11.159 1.358 6.585 1.00 93.00 97 LEU A N 1
ATOM 762 C CA . LEU A 1 97 ? -11.021 2.340 7.662 1.00 93.00 97 LEU A CA 1
ATOM 763 C C . LEU A 1 97 ? -12.373 2.812 8.213 1.00 93.00 97 LEU A C 1
ATOM 765 O O . LEU A 1 97 ? -12.479 3.001 9.421 1.00 93.00 97 LEU A O 1
ATOM 769 N N . CYS A 1 98 ? -13.393 2.987 7.369 1.00 92.06 98 CYS A N 1
ATOM 770 C CA . CYS A 1 98 ? -14.753 3.315 7.805 1.00 92.06 98 CYS A CA 1
ATOM 771 C C . CYS A 1 98 ? -15.318 2.223 8.718 1.00 92.06 98 CYS A C 1
ATOM 773 O O . CYS A 1 98 ? -15.709 2.530 9.840 1.00 92.06 98 CYS A O 1
ATOM 775 N N . ILE A 1 99 ? -15.240 0.956 8.298 1.00 90.88 99 ILE A N 1
ATOM 776 C CA . ILE A 1 99 ? -15.711 -0.190 9.095 1.00 90.88 99 ILE A CA 1
ATOM 777 C C . ILE A 1 99 ? -14.995 -0.246 10.454 1.00 90.88 99 ILE A C 1
ATOM 779 O O . ILE A 1 99 ? -15.631 -0.397 11.491 1.00 90.88 99 ILE A O 1
ATOM 783 N N . LEU A 1 100 ? -13.670 -0.056 10.473 1.00 88.44 100 LEU A N 1
ATOM 784 C CA . LEU A 1 100 ? -12.888 -0.040 11.718 1.00 88.44 100 LEU A CA 1
ATOM 785 C C . LEU A 1 100 ? -13.266 1.106 12.668 1.00 88.44 100 LEU A C 1
ATOM 787 O O . LEU A 1 100 ? -13.058 0.996 13.875 1.00 88.44 100 LEU A O 1
ATOM 791 N N . LYS A 1 101 ? -13.743 2.235 12.139 1.00 85.19 101 LYS A N 1
ATOM 792 C CA . LYS A 1 101 ? -14.179 3.378 12.953 1.00 85.19 101 LYS A CA 1
ATOM 793 C C . LYS A 1 101 ? -15.583 3.178 13.505 1.00 85.19 101 LYS A C 1
ATOM 795 O O . LYS A 1 101 ? -15.815 3.557 14.647 1.00 85.19 101 LYS A O 1
ATOM 800 N N . GLU A 1 102 ? -16.479 2.593 12.715 1.00 82.31 102 GLU A N 1
ATOM 801 C CA . GLU A 1 102 ? -17.835 2.238 13.146 1.00 82.31 102 GLU A CA 1
ATOM 802 C C . GLU A 1 102 ? -17.794 1.235 14.307 1.00 82.31 102 GLU A C 1
ATOM 804 O O . GLU A 1 102 ? -18.441 1.461 15.324 1.00 82.31 102 GLU A O 1
ATOM 809 N N . ASP A 1 103 ? -16.939 0.212 14.217 1.00 73.44 103 ASP A N 1
ATOM 810 C CA . ASP A 1 103 ? -16.750 -0.793 15.276 1.00 73.44 103 ASP A CA 1
ATOM 811 C C . ASP A 1 103 ? -16.183 -0.205 16.583 1.00 73.44 103 ASP A C 1
ATOM 813 O O . ASP A 1 103 ? -16.421 -0.720 17.665 1.00 73.44 103 ASP A O 1
ATOM 817 N N . LYS A 1 104 ? -15.449 0.913 16.507 1.00 62.00 104 LYS A N 1
ATOM 818 C CA . LYS A 1 104 ? -14.890 1.595 17.686 1.00 62.00 104 LYS A CA 1
ATOM 819 C C . LYS A 1 104 ? -15.889 2.538 18.374 1.00 62.00 104 LYS A C 1
ATOM 821 O O . LYS A 1 104 ? -15.591 3.045 19.455 1.00 62.00 104 LYS A O 1
ATOM 826 N N . ALA A 1 105 ? -17.000 2.857 17.711 1.00 59.19 105 ALA A N 1
ATOM 827 C CA . ALA A 1 105 ? -18.035 3.757 18.217 1.00 59.19 105 ALA A CA 1
ATOM 828 C C . ALA A 1 105 ? -19.223 3.015 18.859 1.00 59.19 105 ALA A C 1
ATOM 830 O O . ALA A 1 105 ? -20.056 3.672 19.486 1.00 59.19 105 ALA A O 1
ATOM 831 N N . GLY A 1 106 ? -19.299 1.690 18.691 1.00 45.41 106 GLY A N 1
ATOM 832 C CA . GLY A 1 106 ? -20.211 0.793 19.413 1.00 45.41 106 GLY A CA 1
ATOM 833 C C . GLY A 1 106 ? -19.577 0.227 20.675 1.00 45.41 106 GLY A C 1
ATOM 834 O O . GLY A 1 106 ? -20.352 -0.072 21.608 1.00 45.41 106 GLY A O 1
#

Radius of gyration: 24.98 Å; chains: 1; bounding box: 66×20×68 Å